Protein AF-A0A0D0B8Q3-F1 (afdb_monomer_lite)

Secondary structure (DSSP, 8-state):
--------------------------TTHHHHHHHHHHHHHHHHHHHHHHHHHHHHHHHHHHHHHSSSPPP-SHHHHHHHHHHHHHHHHHHHHHHHHHHHHHHHHHHHHS--S-------------

Organism: NCBI:txid930992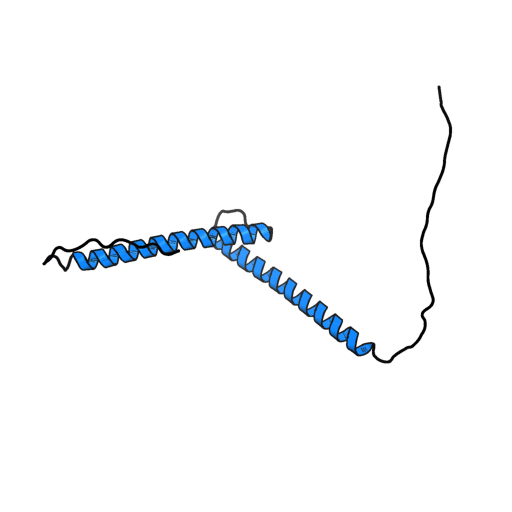

pLDDT: mean 73.0, std 22.03, range [39.12, 97.69]

InterPro domains:
  IPR011598 Myc-type, basic helix-loop-helix (bHLH) domain [PF00010] (36-89)
  IPR011598 Myc-type, basic helix-loop-helix (bHLH) domain [PS50888] (34-88)
  IPR036638 Helix-loop-helix DNA-binding domain superfamily [G3DSA:4.10.280.10] (24-90)
  IPR036638 Helix-loop-helix DNA-binding domain superfamily [SSF47459] (27-103)

Sequence (126 aa):
MYSSVEQAYSESSFSPNSEAFDMLHDDTTERSSSYKQNKSTQQKQYRDREVHSFAELREAICEMTDDQEPPRTKYEILSKAAQHIRQLRQMNLKLQQQLHILKSSRMNDEGCMMTQSTCHALALEW

Foldseek 3Di:
DDDDDDDDDDDDDDDDDDPDDPDDDDVPPPVVVVVVVVVVVVVVVVVVVVVVVLVVLQVVLCVVPVPDDGDDDPVSSVVSSVVVVVVVVVVVVVVVVVVVVVVVVVVVVVDPDDDDDDDDDDDDDD

Structure (mmCIF, N/CA/C/O backbone):
data_AF-A0A0D0B8Q3-F1
#
_entry.id   AF-A0A0D0B8Q3-F1
#
loop_
_atom_site.group_PDB
_atom_site.id
_atom_site.type_symbol
_atom_site.label_atom_id
_atom_site.label_alt_id
_atom_site.label_comp_id
_atom_site.label_asym_id
_atom_site.label_entity_id
_atom_site.label_seq_id
_atom_site.pdbx_PDB_ins_code
_atom_site.Cartn_x
_atom_site.Cartn_y
_atom_site.Cartn_z
_atom_site.occupancy
_atom_site.B_iso_or_equiv
_atom_site.auth_seq_id
_atom_site.auth_comp_id
_atom_site.auth_asym_id
_atom_site.auth_atom_id
_atom_site.pdbx_PDB_model_num
ATOM 1 N N . MET A 1 1 ? -69.494 10.084 7.493 1.00 43.81 1 MET A N 1
ATOM 2 C CA . MET A 1 1 ? -70.080 9.058 8.375 1.00 43.81 1 MET A CA 1
ATOM 3 C C . MET A 1 1 ? -68.938 8.429 9.146 1.00 43.81 1 MET A C 1
ATOM 5 O O . MET A 1 1 ? -68.028 7.906 8.520 1.00 43.81 1 MET A O 1
ATOM 9 N N . TYR A 1 2 ? -68.931 8.605 10.463 1.00 39.97 2 TYR A N 1
ATOM 10 C CA . TYR A 1 2 ? -67.938 8.024 11.363 1.00 39.97 2 TYR A CA 1
ATOM 11 C C . TYR A 1 2 ? -68.259 6.541 11.570 1.00 39.97 2 TYR A C 1
ATOM 13 O O . TYR A 1 2 ? -69.416 6.210 11.820 1.00 39.97 2 TYR A O 1
ATOM 21 N N . SER A 1 3 ? -67.250 5.675 11.474 1.00 53.50 3 SER A N 1
ATOM 22 C CA . SER A 1 3 ? -67.318 4.296 11.963 1.00 53.50 3 SER A CA 1
ATOM 23 C C . SER A 1 3 ? -66.341 4.164 13.123 1.00 53.50 3 SER A C 1
ATOM 25 O O . SER A 1 3 ? -65.147 4.414 12.963 1.00 53.50 3 SER A O 1
ATOM 27 N N . SER A 1 4 ? -66.888 3.829 14.285 1.00 59.16 4 SER A N 1
ATOM 28 C CA . SER A 1 4 ? -66.186 3.539 15.534 1.00 59.16 4 SER A CA 1
ATOM 29 C C . SER A 1 4 ? -65.849 2.046 15.653 1.00 59.16 4 SER A C 1
ATOM 31 O O . SER A 1 4 ? -66.429 1.231 14.936 1.00 59.16 4 SER A O 1
ATOM 33 N N . VAL A 1 5 ? -65.061 1.747 16.700 1.00 50.00 5 VAL A N 1
ATOM 34 C CA . VAL A 1 5 ? -64.909 0.457 17.417 1.00 50.00 5 VAL A CA 1
ATOM 35 C C . VAL A 1 5 ? -63.822 -0.454 16.792 1.00 50.00 5 VAL A C 1
ATOM 37 O O . VAL A 1 5 ? -63.860 -0.704 15.599 1.00 50.00 5 VAL A O 1
ATOM 40 N N . GLU A 1 6 ? -62.767 -0.934 17.467 1.00 51.94 6 GLU A N 1
ATOM 41 C CA . GLU A 1 6 ? -62.543 -1.219 18.892 1.00 51.94 6 GLU A CA 1
ATOM 42 C C . GLU A 1 6 ? -61.039 -1.221 19.250 1.00 51.94 6 GLU A C 1
ATOM 44 O O . GLU A 1 6 ? -60.184 -1.544 18.425 1.00 51.94 6 GLU A O 1
ATOM 49 N N . GLN A 1 7 ? -60.727 -0.877 20.501 1.00 49.69 7 GLN A N 1
ATOM 50 C CA . GLN A 1 7 ? -59.419 -1.059 21.133 1.00 49.69 7 GLN A CA 1
ATOM 51 C C . GLN A 1 7 ? -59.228 -2.522 21.555 1.00 49.69 7 GLN A C 1
ATOM 53 O O . GLN A 1 7 ? -60.121 -3.099 22.166 1.00 49.69 7 GLN A O 1
ATOM 58 N N . ALA A 1 8 ? -58.022 -3.062 21.380 1.00 42.78 8 ALA A N 1
ATOM 59 C CA . ALA A 1 8 ? -57.507 -4.108 22.258 1.00 42.78 8 ALA A CA 1
ATOM 60 C C . ALA A 1 8 ? -55.993 -3.933 22.418 1.00 42.78 8 ALA A C 1
ATOM 62 O O . ALA A 1 8 ? -55.209 -4.144 21.495 1.00 42.78 8 ALA A O 1
ATOM 63 N N . TYR A 1 9 ? -55.608 -3.502 23.616 1.00 41.84 9 TYR A N 1
ATOM 64 C CA . TYR A 1 9 ? -54.255 -3.605 24.134 1.00 41.84 9 TYR A CA 1
ATOM 65 C C . TYR A 1 9 ? -53.917 -5.088 24.307 1.00 41.84 9 TYR A C 1
ATOM 67 O O . TYR A 1 9 ? -54.736 -5.877 24.776 1.00 41.84 9 TYR A O 1
ATOM 75 N N . SER A 1 10 ? -52.700 -5.479 23.959 1.00 46.12 10 SER A N 1
ATOM 76 C CA . SER A 1 10 ? -52.101 -6.715 24.456 1.00 46.12 10 SER A CA 1
ATOM 77 C C . SER A 1 10 ? -50.651 -6.414 24.780 1.00 46.12 10 SER A C 1
ATOM 79 O O . SER A 1 10 ? -49.745 -6.577 23.967 1.00 46.12 10 SER A O 1
ATOM 81 N N . GLU A 1 11 ? -50.470 -5.896 25.992 1.00 43.03 11 GLU A N 1
ATOM 82 C CA . GLU A 1 11 ? -49.233 -6.044 26.738 1.00 43.03 11 GLU A CA 1
ATOM 83 C C . GLU A 1 11 ? -48.956 -7.545 26.888 1.00 43.03 11 GLU A C 1
ATOM 85 O O . GLU A 1 11 ? -49.790 -8.300 27.384 1.00 43.03 11 GLU A O 1
ATOM 90 N N . SER A 1 12 ? -47.778 -7.989 26.464 1.00 47.72 12 SER A N 1
ATO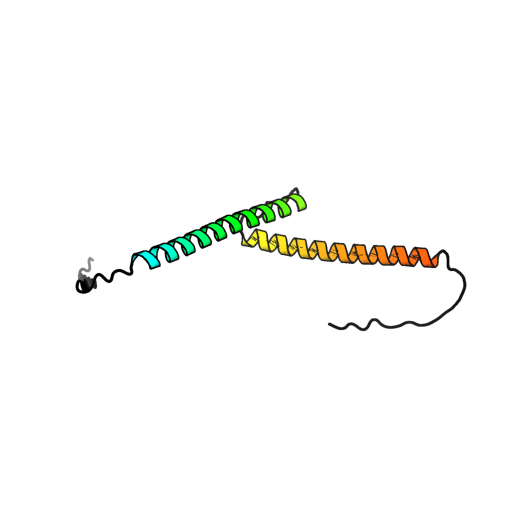M 91 C CA . SER A 1 12 ? -47.189 -9.214 26.993 1.00 47.72 12 SER A CA 1
ATOM 92 C C . SER A 1 12 ? -45.752 -8.904 27.371 1.00 47.72 12 SER A C 1
ATOM 94 O O . SER A 1 12 ? -44.799 -9.053 26.610 1.00 47.72 12 SER A O 1
ATOM 96 N N . SER A 1 13 ? -45.654 -8.361 28.575 1.00 48.59 13 SER A N 1
ATOM 97 C CA . SER A 1 13 ? -44.483 -8.354 29.426 1.00 48.59 13 SER A CA 1
ATOM 98 C C . SER A 1 13 ? -44.110 -9.795 29.776 1.00 48.59 13 SER A C 1
ATOM 100 O O . SER A 1 13 ? -44.884 -10.523 30.390 1.00 48.59 13 SER A O 1
ATOM 102 N N . PHE A 1 14 ? -42.890 -10.197 29.428 1.00 39.12 14 PHE A N 1
ATOM 103 C CA . PHE A 1 14 ? -42.237 -11.352 30.037 1.00 39.12 14 PHE A CA 1
ATOM 104 C C . PHE A 1 14 ? -40.834 -10.943 30.486 1.00 39.12 14 PHE A C 1
ATOM 106 O O . PHE A 1 14 ? -39.838 -11.160 29.803 1.00 39.12 14 PHE A O 1
ATOM 113 N N . SER A 1 15 ? -40.786 -10.322 31.665 1.00 43.00 15 SER A N 1
ATOM 114 C CA . SER A 1 15 ? -39.641 -10.444 32.566 1.00 43.00 15 SER A CA 1
ATOM 115 C C . SER A 1 15 ? -39.862 -11.672 33.440 1.00 43.00 15 SER A C 1
ATOM 117 O O . SER A 1 15 ? -40.871 -11.720 34.145 1.00 43.00 15 SER A O 1
ATOM 119 N N . PRO A 1 16 ? -38.911 -12.609 33.504 1.00 52.16 16 PRO A N 1
ATOM 120 C CA . PRO A 1 16 ? -38.731 -13.443 34.673 1.00 52.16 16 PRO A CA 1
ATOM 121 C C . PRO A 1 16 ? -37.552 -12.893 35.484 1.00 52.16 16 PRO A C 1
ATOM 123 O O . PRO A 1 16 ? -36.389 -13.106 35.144 1.00 52.16 16 PRO A O 1
ATOM 126 N N . ASN A 1 17 ? -37.863 -12.199 36.582 1.00 40.62 17 ASN A N 1
ATOM 127 C CA . ASN A 1 17 ? -36.968 -12.182 37.736 1.00 40.62 17 ASN A CA 1
ATOM 128 C C . ASN A 1 17 ? -36.883 -13.6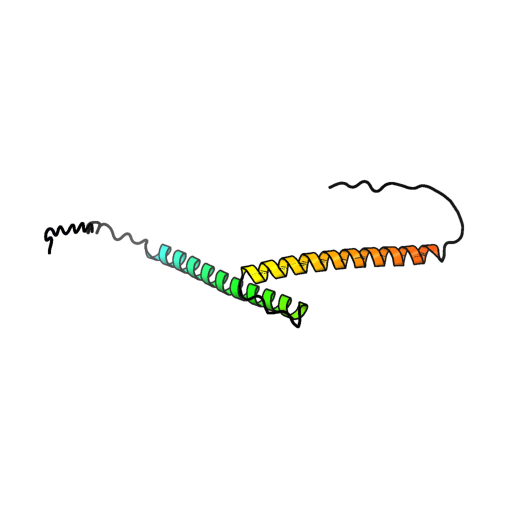20 38.259 1.00 40.62 17 ASN A C 1
ATOM 130 O O . ASN A 1 17 ? -37.904 -14.207 38.609 1.00 40.62 17 ASN A O 1
ATOM 134 N N . SER A 1 18 ? -35.674 -14.164 38.338 1.00 45.06 18 SER A N 1
ATOM 135 C CA . SER A 1 18 ? -35.378 -15.329 39.168 1.00 45.06 18 SER A CA 1
ATOM 136 C C . SER A 1 18 ? -34.166 -14.995 40.027 1.00 45.06 18 SER A C 1
ATOM 138 O O . SER A 1 18 ? -33.046 -15.424 39.758 1.00 45.06 18 SER A O 1
ATOM 140 N N . GLU A 1 19 ? -34.404 -14.191 41.062 1.00 48.06 19 GLU A N 1
ATOM 141 C CA . GLU A 1 19 ? -33.607 -14.244 42.284 1.00 48.06 19 GLU A CA 1
ATOM 142 C C . GLU A 1 19 ? -33.767 -15.644 42.885 1.00 48.06 19 GLU A C 1
ATOM 144 O O . GLU A 1 19 ? -34.859 -15.996 43.319 1.00 48.06 19 GLU A O 1
ATOM 149 N N . ALA A 1 20 ? -32.703 -16.447 42.846 1.00 52.59 20 ALA A N 1
ATOM 150 C CA . ALA A 1 20 ? -32.388 -17.501 43.816 1.00 52.59 20 ALA A CA 1
ATOM 151 C C . ALA A 1 20 ? -31.207 -18.331 43.296 1.00 52.59 20 ALA A C 1
ATOM 153 O O . ALA A 1 20 ? -31.405 -19.419 42.777 1.00 52.59 20 ALA A O 1
ATOM 154 N N . PHE A 1 21 ? -29.985 -17.819 43.437 1.00 45.69 21 PHE A N 1
ATOM 155 C CA . PHE A 1 21 ? -28.801 -18.645 43.704 1.00 45.69 21 PHE A CA 1
ATOM 156 C C . PHE A 1 21 ? -27.796 -17.782 44.464 1.00 45.69 21 PHE A C 1
ATOM 158 O O . PHE A 1 21 ? -26.748 -17.392 43.961 1.00 45.69 21 PHE A O 1
ATOM 165 N N . ASP A 1 22 ? -28.174 -17.464 45.698 1.00 54.47 22 ASP A N 1
ATOM 166 C CA . ASP A 1 22 ? -27.224 -17.130 46.747 1.00 54.47 22 ASP A CA 1
ATOM 167 C C . ASP A 1 22 ? -26.782 -18.472 47.345 1.00 54.47 22 ASP A C 1
ATOM 169 O O . ASP A 1 22 ? -27.422 -19.032 48.234 1.00 54.47 22 ASP A O 1
ATOM 173 N N . MET A 1 23 ? -25.775 -19.097 46.733 1.00 47.75 23 MET A N 1
ATOM 174 C CA . MET A 1 23 ? -25.201 -20.329 47.265 1.00 47.75 23 MET A CA 1
ATOM 175 C C . MET A 1 23 ? -23.722 -20.420 46.896 1.00 47.75 23 MET A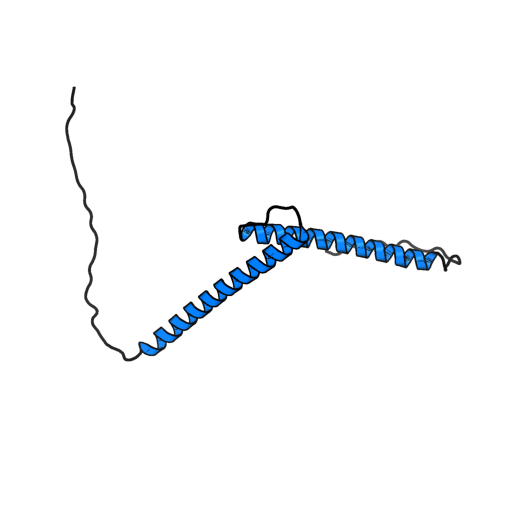 C 1
ATOM 177 O O . MET A 1 23 ? -23.365 -20.767 45.774 1.00 47.75 23 MET A O 1
ATOM 181 N N . LEU A 1 24 ? -22.908 -20.156 47.923 1.00 53.16 24 LEU A N 1
ATOM 182 C CA . LEU A 1 24 ? -21.475 -20.423 48.058 1.00 53.16 24 LEU A CA 1
ATOM 183 C C . LEU A 1 24 ? -20.543 -19.359 47.457 1.00 53.16 24 LEU A C 1
ATOM 185 O O . LEU A 1 24 ? -20.117 -19.421 46.308 1.00 53.16 24 LEU A O 1
ATOM 189 N N . HIS A 1 25 ? -20.140 -18.429 48.329 1.00 59.56 25 HIS A N 1
ATOM 190 C CA . HIS A 1 25 ? -18.801 -17.850 48.300 1.00 59.56 25 HIS A CA 1
ATOM 191 C C . HIS A 1 25 ? -17.773 -18.991 48.308 1.00 59.56 25 HIS A C 1
ATOM 193 O O . HIS A 1 25 ? -17.486 -19.562 49.359 1.00 59.56 25 HIS A O 1
ATOM 199 N N . ASP A 1 26 ? -17.248 -19.326 47.133 1.00 45.72 26 ASP A N 1
ATOM 200 C CA . ASP A 1 26 ? -16.013 -20.086 46.991 1.00 45.72 26 ASP A CA 1
ATOM 201 C C . ASP A 1 26 ? -14.884 -19.106 46.657 1.00 45.72 26 ASP A C 1
ATOM 203 O O . ASP A 1 26 ? -14.999 -18.248 45.776 1.00 45.72 26 ASP A O 1
ATOM 207 N N . ASP A 1 27 ? -13.811 -19.203 47.428 1.00 51.09 27 ASP A N 1
ATOM 208 C CA . ASP A 1 27 ? -12.663 -18.300 47.502 1.00 51.09 27 ASP A CA 1
ATOM 209 C C . ASP A 1 27 ? -11.730 -18.465 46.282 1.00 51.09 27 ASP A C 1
ATOM 211 O O . ASP A 1 27 ? -10.537 -18.747 46.387 1.00 51.09 27 ASP A O 1
ATOM 215 N N . THR A 1 28 ? -12.293 -18.361 45.073 1.00 52.19 28 THR A N 1
ATOM 216 C CA . THR A 1 28 ? -11.584 -18.538 43.792 1.00 52.19 28 THR A CA 1
ATOM 217 C C . THR A 1 28 ? -11.762 -17.363 42.815 1.00 52.19 28 THR A C 1
ATOM 219 O O . THR A 1 28 ? -11.183 -17.349 41.720 1.00 52.19 28 THR A O 1
ATOM 222 N N . THR A 1 29 ? -12.486 -16.310 43.208 1.00 50.31 29 THR A N 1
ATOM 223 C CA . THR A 1 29 ? -12.869 -15.190 42.323 1.00 50.31 29 THR A CA 1
ATOM 224 C C . THR A 1 29 ? -11.719 -14.232 41.967 1.00 50.31 29 THR A C 1
ATOM 226 O O . THR A 1 29 ? -11.772 -13.582 40.920 1.00 50.31 29 THR A O 1
ATOM 229 N N . GLU A 1 30 ? -10.629 -14.174 42.738 1.00 50.91 30 GLU A N 1
ATOM 230 C CA . GLU A 1 30 ? -9.525 -13.237 42.456 1.00 50.91 30 GLU A CA 1
ATOM 231 C C . GLU A 1 30 ? -8.640 -13.649 41.270 1.00 50.91 30 GLU A C 1
ATOM 233 O O . GLU A 1 30 ? -8.065 -12.806 40.575 1.00 50.91 30 GLU A O 1
ATOM 238 N N . ARG A 1 31 ? -8.553 -14.947 40.958 1.00 49.47 31 ARG A N 1
ATOM 239 C CA . ARG A 1 31 ? -7.649 -15.402 39.893 1.00 49.47 31 ARG A CA 1
ATOM 240 C C . ARG A 1 31 ? -8.232 -15.182 38.498 1.00 49.47 31 ARG A C 1
ATOM 242 O O . ARG A 1 31 ? -7.489 -14.924 37.559 1.00 49.47 31 ARG A O 1
ATOM 249 N N . SER A 1 32 ? -9.555 -15.233 38.341 1.00 52.78 32 SER A N 1
ATOM 250 C CA . SER A 1 32 ? -10.210 -15.108 37.029 1.00 52.78 32 SER A CA 1
ATOM 251 C C . SER A 1 32 ? -10.391 -13.657 36.552 1.00 52.78 32 SER A C 1
ATOM 253 O O . SER A 1 32 ? -10.436 -13.413 35.341 1.00 52.78 32 SER A O 1
ATOM 255 N N . SER A 1 33 ? -10.446 -12.686 37.470 1.00 54.59 33 SER A N 1
ATOM 256 C CA . SER A 1 33 ? -10.550 -11.257 37.141 1.00 54.59 33 SER A CA 1
ATOM 257 C C . SER A 1 33 ? -9.263 -10.735 36.488 1.00 54.59 33 SER A C 1
ATOM 259 O O . SER A 1 33 ? -9.328 -10.080 35.444 1.00 54.59 33 SER A O 1
ATOM 261 N N . SER A 1 34 ? -8.094 -11.132 37.005 1.00 57.28 34 SER A N 1
ATOM 262 C CA . SER A 1 34 ? -6.784 -10.757 36.452 1.00 57.28 34 SER A CA 1
ATOM 263 C C . SER A 1 34 ? -6.548 -11.321 35.041 1.00 57.28 34 SER A C 1
ATOM 265 O O . SER A 1 34 ? -6.073 -10.610 34.152 1.00 57.28 34 SER A O 1
ATOM 267 N N . TYR A 1 35 ? -6.959 -12.567 34.762 1.00 59.12 35 TYR A N 1
ATOM 268 C CA . TYR A 1 35 ? -6.874 -13.148 33.412 1.00 59.12 35 TYR A CA 1
ATOM 269 C C . TYR A 1 35 ? -7.788 -12.444 32.397 1.00 59.12 35 TYR A C 1
ATOM 271 O O . TYR A 1 35 ? -7.401 -12.269 31.238 1.00 59.12 35 TYR A O 1
ATOM 279 N N . LYS A 1 36 ? -8.991 -12.018 32.806 1.00 62.31 36 LYS A N 1
ATOM 280 C CA . LYS A 1 36 ? -9.907 -11.252 31.940 1.00 62.31 36 LYS A CA 1
ATOM 281 C C . LYS A 1 36 ? -9.376 -9.842 31.661 1.00 62.31 36 LYS A C 1
ATOM 283 O O . LYS A 1 36 ? -9.410 -9.402 30.510 1.00 62.31 36 LYS A O 1
ATOM 288 N N . GLN A 1 37 ? -8.822 -9.168 32.670 1.00 65.88 37 GLN A N 1
ATOM 289 C CA . GLN A 1 37 ? -8.178 -7.858 32.510 1.00 65.88 37 GLN A CA 1
ATOM 290 C C . GLN A 1 37 ? -6.967 -7.921 31.565 1.00 65.88 37 GLN A C 1
ATOM 292 O O . GLN A 1 37 ? -6.807 -7.047 30.709 1.00 65.88 37 GLN A O 1
ATOM 297 N N . ASN A 1 38 ? -6.176 -8.996 31.630 1.00 80.75 38 ASN A N 1
ATOM 298 C CA . ASN A 1 38 ? -5.045 -9.216 30.726 1.00 80.75 38 ASN A CA 1
ATOM 299 C C . ASN A 1 38 ? -5.473 -9.390 29.260 1.00 80.75 38 ASN A C 1
ATOM 301 O O . ASN A 1 38 ? -4.875 -8.780 28.374 1.00 80.75 38 ASN A O 1
ATOM 305 N N . LYS A 1 39 ? -6.541 -10.153 28.985 1.00 87.94 39 LYS A N 1
ATOM 306 C CA . LYS A 1 39 ? -7.068 -10.320 27.615 1.00 87.94 39 LYS A CA 1
ATOM 307 C C . LYS A 1 39 ? -7.608 -9.012 27.034 1.00 87.94 39 LYS A C 1
ATOM 309 O O . LYS A 1 39 ? -7.317 -8.690 25.885 1.00 87.94 39 LYS A O 1
ATOM 314 N N . SER A 1 40 ? -8.354 -8.244 27.831 1.00 90.19 40 SER A N 1
ATOM 315 C CA . SER A 1 40 ? -8.868 -6.930 27.417 1.00 90.19 40 SER A CA 1
ATOM 316 C C . SER A 1 40 ? -7.726 -5.962 27.083 1.00 90.19 40 SER A C 1
ATOM 318 O O . SER A 1 40 ? -7.720 -5.326 26.029 1.00 90.19 40 SER A O 1
ATOM 320 N N . THR A 1 41 ? -6.694 -5.932 27.931 1.00 92.00 41 THR A N 1
ATOM 321 C CA . THR A 1 41 ? -5.502 -5.098 27.726 1.00 92.00 41 THR A CA 1
ATOM 322 C C . THR A 1 41 ? -4.749 -5.490 26.456 1.00 92.00 41 THR A C 1
ATOM 324 O O . THR A 1 41 ? -4.398 -4.620 25.662 1.00 92.00 41 THR A O 1
ATOM 327 N N . GLN A 1 42 ? -4.556 -6.788 26.207 1.00 92.88 42 GLN A N 1
ATOM 328 C CA . GLN A 1 42 ? -3.934 -7.277 24.972 1.00 92.88 42 GLN A CA 1
ATOM 329 C C . GLN A 1 42 ? -4.748 -6.914 23.727 1.00 92.88 42 GLN A C 1
ATOM 331 O O . GLN A 1 42 ? -4.179 -6.494 22.723 1.00 92.88 42 GLN A O 1
ATOM 336 N N . GLN A 1 43 ? -6.077 -7.028 23.783 1.00 95.12 43 GLN A N 1
ATOM 337 C CA . GLN A 1 43 ? -6.930 -6.678 22.650 1.00 95.12 43 GLN A CA 1
ATOM 338 C C . GLN A 1 43 ? -6.912 -5.173 22.368 1.00 95.12 43 GLN A C 1
ATOM 340 O O . GLN A 1 43 ? -6.883 -4.771 21.204 1.00 95.12 43 GLN A O 1
ATOM 345 N N . LYS A 1 44 ? -6.868 -4.342 23.415 1.00 95.62 44 LYS A N 1
ATOM 346 C CA . LYS A 1 44 ? -6.659 -2.899 23.276 1.00 95.62 44 LYS A CA 1
ATOM 347 C C . LYS A 1 44 ? -5.314 -2.605 22.613 1.00 95.62 44 LYS A C 1
ATOM 349 O O . LYS A 1 44 ? -5.288 -1.920 21.601 1.00 95.62 44 LYS A O 1
ATOM 354 N N . GLN A 1 45 ? -4.222 -3.184 23.116 1.00 95.38 45 GLN A N 1
ATOM 355 C CA . GLN A 1 45 ? -2.891 -3.019 22.520 1.00 95.38 45 GLN A CA 1
ATOM 356 C C . GLN A 1 45 ? -2.850 -3.463 21.054 1.00 95.38 45 GLN A C 1
ATOM 358 O O . GLN A 1 45 ? -2.223 -2.802 20.234 1.00 95.38 45 GLN A O 1
ATOM 363 N N . TYR A 1 46 ? -3.522 -4.564 20.713 1.00 96.38 46 TYR A N 1
ATOM 364 C CA . TYR A 1 46 ? -3.632 -5.020 19.331 1.00 96.38 46 TYR A CA 1
ATOM 365 C C . TYR A 1 46 ? -4.346 -3.988 18.452 1.00 96.38 46 TYR A C 1
ATOM 367 O O . TYR A 1 46 ? -3.825 -3.637 17.399 1.00 96.38 46 TYR A O 1
ATOM 375 N N . ARG A 1 47 ? -5.498 -3.463 18.892 1.00 96.25 47 ARG A N 1
ATOM 376 C CA . ARG A 1 47 ? -6.233 -2.425 18.149 1.00 96.25 47 ARG A CA 1
ATOM 377 C C . ARG A 1 47 ? -5.422 -1.139 18.009 1.00 96.25 47 ARG A C 1
ATOM 379 O O . ARG A 1 47 ? -5.407 -0.563 16.928 1.00 96.25 47 ARG A O 1
ATOM 386 N N . ASP A 1 48 ? -4.721 -0.729 19.063 1.00 96.75 48 ASP A N 1
ATOM 387 C CA . ASP A 1 48 ? -3.870 0.465 19.049 1.00 96.75 48 ASP A CA 1
ATOM 388 C C . ASP A 1 48 ? -2.728 0.304 18.021 1.00 96.75 48 ASP A C 1
ATOM 390 O O . ASP A 1 48 ? -2.488 1.200 17.211 1.00 96.75 48 ASP A O 1
ATOM 394 N N . ARG A 1 49 ? -2.078 -0.872 17.976 1.00 96.50 49 ARG A N 1
ATOM 395 C CA . ARG A 1 49 ? -1.064 -1.196 16.953 1.00 96.50 49 ARG A CA 1
ATOM 396 C C . ARG A 1 49 ? -1.650 -1.235 15.548 1.00 96.50 49 ARG A C 1
ATOM 398 O O . ARG A 1 49 ? -1.054 -0.691 14.631 1.00 96.50 49 ARG A O 1
ATOM 405 N N . GLU A 1 50 ? -2.811 -1.863 15.382 1.00 96.25 50 GLU A N 1
ATOM 406 C CA . GLU A 1 50 ? -3.481 -1.966 14.086 1.00 96.25 50 GLU A CA 1
ATOM 407 C C . GLU A 1 50 ? -3.769 -0.572 13.508 1.00 96.25 50 GLU A C 1
ATOM 409 O O . GLU A 1 50 ? -3.483 -0.316 12.340 1.00 96.25 50 GLU A O 1
ATOM 414 N N . VAL A 1 51 ? -4.273 0.355 14.331 1.00 96.06 51 VAL A N 1
ATOM 415 C CA . VAL A 1 51 ? -4.503 1.753 13.932 1.00 96.06 51 VAL A CA 1
ATOM 416 C C . VAL A 1 51 ? -3.208 2.413 13.459 1.00 96.06 51 VAL A C 1
ATOM 418 O O . VAL A 1 51 ? -3.218 3.079 12.425 1.00 96.06 51 VAL A O 1
ATOM 421 N N . HIS A 1 52 ? -2.102 2.202 14.176 1.00 96.50 52 HIS A N 1
ATOM 422 C CA . HIS A 1 52 ? -0.805 2.751 13.791 1.00 96.50 52 HIS A CA 1
ATOM 423 C C . HIS A 1 52 ? -0.315 2.189 12.449 1.00 96.50 52 HIS A C 1
ATOM 425 O O . HIS A 1 52 ? 0.008 2.963 11.554 1.00 96.50 52 HIS A O 1
ATOM 431 N N . SER A 1 53 ? -0.379 0.871 12.248 1.00 97.31 53 SER A N 1
ATOM 432 C CA . SER A 1 53 ? 0.037 0.240 10.987 1.00 97.31 53 SER A CA 1
ATOM 433 C C . SER A 1 53 ? -0.802 0.688 9.785 1.00 97.31 53 SER A C 1
ATOM 435 O O . SER A 1 53 ? -0.283 0.839 8.682 1.00 97.31 53 SER A O 1
ATOM 437 N N . PHE A 1 54 ? -2.102 0.936 9.973 1.00 97.25 54 PHE A N 1
ATOM 438 C CA . PHE A 1 54 ? -2.931 1.524 8.916 1.00 97.25 54 PHE A CA 1
ATOM 439 C C . PHE A 1 54 ? -2.546 2.974 8.603 1.00 97.25 54 PHE A C 1
ATOM 441 O O . PHE A 1 54 ? -2.656 3.385 7.447 1.00 97.25 54 PHE A O 1
ATOM 448 N N . ALA A 1 55 ? -2.111 3.745 9.603 1.00 96.06 55 ALA A N 1
ATOM 449 C CA . ALA A 1 55 ? -1.632 5.107 9.395 1.00 96.06 55 ALA A CA 1
ATOM 450 C C . ALA A 1 55 ? -0.321 5.120 8.595 1.00 96.06 55 ALA A C 1
ATOM 452 O O . ALA A 1 55 ? -0.256 5.833 7.597 1.00 96.06 55 ALA A O 1
ATOM 453 N N . GLU A 1 56 ? 0.647 4.275 8.963 1.00 96.75 56 GLU A N 1
ATOM 454 C CA . GLU A 1 56 ? 1.912 4.099 8.230 1.00 96.75 56 GLU A CA 1
ATOM 455 C C . GLU A 1 56 ? 1.664 3.672 6.777 1.00 96.75 56 GLU A C 1
ATOM 457 O O . GLU A 1 56 ? 2.209 4.250 5.840 1.00 96.75 56 GLU A O 1
ATOM 462 N N . LEU A 1 57 ? 0.782 2.689 6.561 1.00 96.38 57 LEU A N 1
ATOM 463 C CA . LEU A 1 57 ? 0.458 2.231 5.211 1.00 96.38 57 LEU A CA 1
ATOM 464 C C . LEU A 1 57 ? -0.210 3.333 4.379 1.00 96.38 57 LEU A C 1
ATOM 466 O O . LEU A 1 57 ? 0.045 3.443 3.182 1.00 96.38 57 LEU A O 1
ATOM 470 N N . ARG A 1 58 ? -1.069 4.151 4.995 1.00 95.31 58 ARG A N 1
ATOM 471 C CA . ARG A 1 58 ? -1.691 5.289 4.313 1.00 95.31 58 ARG A CA 1
ATOM 472 C C . ARG A 1 58 ? -0.655 6.342 3.934 1.00 95.31 58 ARG A C 1
ATOM 474 O O . ARG A 1 58 ? -0.714 6.831 2.813 1.00 95.31 58 ARG A O 1
ATOM 481 N N . GLU A 1 59 ? 0.258 6.678 4.838 1.00 94.69 59 GLU A N 1
ATOM 482 C CA . GLU A 1 59 ? 1.347 7.628 4.584 1.00 94.69 59 GLU A CA 1
ATOM 483 C C . GLU A 1 59 ? 2.216 7.166 3.412 1.00 94.69 59 GLU A C 1
ATOM 485 O O . GLU A 1 59 ? 2.348 7.902 2.438 1.00 94.69 59 GLU A O 1
ATOM 490 N N . ALA A 1 60 ? 2.650 5.903 3.418 1.00 94.25 60 ALA A N 1
ATOM 491 C CA . ALA A 1 60 ? 3.413 5.323 2.315 1.00 94.25 60 ALA A CA 1
ATOM 492 C C . ALA A 1 60 ? 2.661 5.375 0.970 1.00 94.25 60 ALA A C 1
ATOM 494 O O . ALA A 1 60 ? 3.264 5.604 -0.074 1.00 94.25 60 ALA A O 1
ATOM 495 N N . ILE A 1 61 ? 1.335 5.175 0.965 1.00 94.44 61 ILE A N 1
ATOM 496 C CA . ILE A 1 61 ? 0.526 5.331 -0.257 1.00 94.44 61 ILE A CA 1
ATOM 497 C C . ILE A 1 61 ? 0.517 6.792 -0.720 1.00 94.44 61 ILE A C 1
ATOM 499 O O . ILE A 1 61 ? 0.650 7.042 -1.919 1.00 94.44 61 ILE A O 1
ATOM 503 N N . CYS A 1 62 ? 0.351 7.747 0.198 1.00 92.81 62 CYS A N 1
ATOM 504 C CA . CYS A 1 62 ? 0.337 9.174 -0.127 1.00 92.81 62 CYS A CA 1
ATOM 505 C C . CYS A 1 62 ? 1.673 9.630 -0.724 1.00 92.81 62 CYS A C 1
ATOM 507 O O . CYS A 1 62 ? 1.664 10.247 -1.784 1.00 92.81 62 CYS A O 1
ATOM 509 N N . GLU A 1 63 ? 2.797 9.251 -0.110 1.00 91.81 63 GLU A N 1
ATOM 510 C CA . GLU A 1 63 ? 4.150 9.549 -0.609 1.00 91.81 63 GLU A CA 1
ATOM 511 C C . GLU A 1 63 ? 4.396 9.008 -2.026 1.00 91.81 63 GLU A C 1
ATOM 513 O O . GLU A 1 63 ? 5.147 9.585 -2.802 1.00 91.81 63 GLU A O 1
ATOM 518 N N . MET A 1 64 ? 3.770 7.884 -2.389 1.00 88.31 64 MET A N 1
ATOM 519 C CA . MET A 1 64 ? 3.905 7.306 -3.729 1.00 88.31 64 MET A CA 1
ATOM 520 C C . MET A 1 64 ? 3.011 7.970 -4.779 1.00 88.31 64 MET A C 1
ATOM 522 O O . MET A 1 64 ? 3.202 7.714 -5.971 1.00 88.31 64 MET A O 1
ATOM 526 N N . THR A 1 65 ? 1.984 8.719 -4.368 1.00 85.00 65 THR A N 1
ATOM 527 C CA . THR A 1 65 ? 0.936 9.183 -5.287 1.00 85.00 65 THR A CA 1
ATOM 528 C C . THR A 1 65 ? 0.774 10.690 -5.403 1.00 85.00 65 THR A C 1
ATOM 530 O O . THR A 1 65 ? 0.011 11.050 -6.294 1.00 85.00 65 THR A O 1
ATOM 533 N N . ASP A 1 66 ? 1.488 11.496 -4.598 1.00 71.75 66 ASP A N 1
ATOM 534 C CA . ASP A 1 66 ? 1.684 12.971 -4.554 1.00 71.75 66 ASP A CA 1
ATOM 535 C C . ASP A 1 66 ? 0.480 13.918 -4.829 1.00 71.75 66 ASP A C 1
ATOM 537 O O . ASP A 1 66 ? 0.416 14.989 -4.239 1.00 71.75 66 ASP A O 1
ATOM 541 N N . ASP A 1 67 ? -0.528 13.527 -5.612 1.00 59.75 67 ASP A N 1
ATOM 542 C CA . ASP A 1 67 ? -1.684 14.317 -6.061 1.00 59.75 67 ASP A CA 1
ATOM 543 C C . ASP A 1 67 ? -3.020 13.531 -6.039 1.00 59.75 67 ASP A C 1
ATOM 545 O O . ASP A 1 67 ? -4.046 13.986 -6.555 1.00 59.75 67 ASP A O 1
ATOM 549 N N . GLN A 1 68 ? -3.047 12.319 -5.474 1.00 77.62 68 GLN A N 1
ATOM 550 C CA . GLN A 1 68 ? -4.277 11.528 -5.325 1.00 77.62 68 GLN A CA 1
ATOM 551 C C . GLN A 1 68 ? -4.923 11.742 -3.956 1.00 77.62 68 GLN A C 1
ATOM 553 O O . GLN A 1 68 ? -4.242 11.861 -2.940 1.00 77.62 68 GLN A O 1
ATOM 558 N N . GLU A 1 69 ? -6.259 11.700 -3.908 1.00 86.31 69 GLU A N 1
ATOM 559 C CA . GLU A 1 69 ? -6.969 11.771 -2.632 1.00 86.31 69 GLU A CA 1
ATOM 560 C C . GLU A 1 69 ? -6.515 10.622 -1.702 1.00 86.31 69 GLU A C 1
ATOM 562 O O . GLU A 1 69 ? -6.557 9.443 -2.105 1.00 86.31 69 GLU A O 1
ATOM 567 N N . PRO A 1 70 ? -6.088 10.931 -0.462 1.00 88.00 70 PRO A N 1
ATOM 568 C CA . PRO A 1 70 ? -5.608 9.926 0.473 1.00 88.00 70 PRO A CA 1
ATOM 569 C C . PRO A 1 70 ? -6.731 8.936 0.819 1.00 88.00 70 PRO A C 1
ATOM 571 O O . PRO A 1 70 ? -7.849 9.363 1.124 1.00 88.00 70 PRO A O 1
ATOM 574 N N . PRO A 1 71 ? -6.473 7.612 0.801 1.00 92.62 71 PRO A N 1
ATOM 575 C CA . PRO A 1 71 ? -7.485 6.629 1.177 1.00 92.62 71 PRO A CA 1
ATOM 576 C C . PRO A 1 71 ? -7.887 6.816 2.645 1.00 92.62 71 PRO A C 1
ATOM 578 O O . PRO A 1 71 ? -7.036 6.946 3.529 1.00 92.62 71 PRO A O 1
ATOM 581 N N . ARG A 1 72 ? -9.194 6.835 2.915 1.00 91.62 72 ARG A N 1
ATOM 582 C CA . ARG A 1 72 ? -9.745 7.173 4.234 1.00 91.62 72 ARG A CA 1
ATOM 583 C C . ARG A 1 72 ? -10.135 5.930 5.018 1.00 91.62 72 ARG A C 1
ATOM 585 O O . ARG A 1 72 ? -9.948 5.888 6.233 1.00 91.62 72 ARG A O 1
ATOM 592 N N . THR A 1 73 ? -10.678 4.921 4.340 1.00 96.06 73 THR A N 1
ATOM 593 C CA . THR A 1 73 ? -11.156 3.694 4.991 1.00 96.06 73 THR A CA 1
ATOM 594 C C . THR A 1 73 ? -10.090 2.598 4.996 1.00 96.06 73 THR A C 1
ATOM 596 O O . THR A 1 73 ? -9.250 2.526 4.101 1.00 96.06 73 THR A O 1
ATOM 599 N N . LYS A 1 74 ? -10.145 1.676 5.972 1.00 95.88 74 LYS A N 1
ATOM 600 C CA . LYS A 1 74 ? -9.261 0.492 6.000 1.00 95.88 74 LYS A CA 1
ATOM 601 C C . LYS A 1 74 ? -9.320 -0.296 4.685 1.00 95.88 74 LYS A C 1
ATOM 603 O O . LYS A 1 74 ? -8.291 -0.733 4.182 1.00 95.88 74 LYS A O 1
ATOM 608 N N . TYR A 1 75 ? -10.517 -0.445 4.117 1.00 96.94 75 TYR A N 1
ATOM 609 C CA . TYR A 1 75 ? -10.721 -1.131 2.843 1.00 96.94 75 TYR A CA 1
ATOM 610 C C . TYR A 1 75 ? -10.008 -0.426 1.683 1.00 96.94 75 TYR A C 1
ATOM 612 O O . TYR A 1 75 ? -9.307 -1.079 0.911 1.00 96.94 75 TYR A O 1
ATOM 620 N N . GLU A 1 76 ? -10.150 0.897 1.572 1.00 95.62 76 GLU A N 1
ATOM 621 C CA . GLU A 1 76 ? -9.472 1.690 0.541 1.00 95.62 76 GLU A CA 1
ATOM 622 C C . GLU A 1 76 ? -7.955 1.616 0.685 1.00 95.62 76 GLU A C 1
ATOM 624 O O . GLU A 1 76 ? -7.266 1.430 -0.315 1.00 95.62 76 GLU A O 1
ATOM 629 N N . ILE A 1 77 ? -7.440 1.713 1.917 1.00 96.50 77 ILE A N 1
ATOM 630 C CA . ILE A 1 77 ? -6.004 1.618 2.203 1.00 96.50 77 ILE A CA 1
ATOM 631 C C . ILE A 1 77 ? -5.465 0.274 1.696 1.00 96.50 77 ILE A C 1
ATOM 633 O O . ILE A 1 77 ? -4.514 0.250 0.917 1.00 96.50 77 ILE A O 1
ATOM 637 N N . LEU A 1 78 ? -6.103 -0.845 2.061 1.00 97.69 78 LEU A N 1
ATOM 638 C CA . LEU A 1 78 ? -5.674 -2.175 1.610 1.00 97.69 78 LEU A CA 1
ATOM 639 C C . LEU A 1 78 ? -5.817 -2.351 0.095 1.00 97.69 78 LEU A C 1
ATOM 641 O O . LEU A 1 78 ? -4.944 -2.936 -0.546 1.00 97.69 78 LEU A O 1
ATOM 645 N N . SER A 1 79 ? -6.902 -1.840 -0.487 1.00 96.44 79 SER A N 1
ATOM 646 C CA . SER A 1 79 ? -7.168 -1.959 -1.923 1.00 96.44 79 SER A CA 1
ATOM 647 C C . SER A 1 79 ? -6.138 -1.186 -2.748 1.00 96.44 79 SER A C 1
ATOM 649 O O . SER A 1 79 ? -5.558 -1.750 -3.682 1.00 96.44 79 SER A O 1
ATOM 651 N N . LYS A 1 80 ? -5.849 0.067 -2.366 1.00 95.00 80 LYS A N 1
ATOM 652 C CA . LYS A 1 80 ? -4.807 0.887 -2.999 1.00 95.00 80 LYS A CA 1
ATOM 653 C C . LYS A 1 80 ? -3.423 0.274 -2.789 1.00 95.00 80 LYS A C 1
ATOM 655 O O . LYS A 1 80 ? -2.694 0.114 -3.765 1.00 95.00 80 LYS A O 1
ATOM 660 N N . ALA A 1 81 ? -3.085 -0.169 -1.575 1.00 95.81 81 ALA A N 1
ATOM 661 C CA . ALA A 1 81 ? -1.817 -0.855 -1.306 1.00 95.81 81 ALA A CA 1
ATOM 662 C C . ALA A 1 81 ? -1.619 -2.068 -2.228 1.00 95.81 81 ALA A C 1
ATOM 664 O O . ALA A 1 81 ? -0.591 -2.199 -2.893 1.00 95.81 81 ALA A O 1
ATOM 665 N N . ALA A 1 82 ? -2.630 -2.934 -2.334 1.00 97.25 82 ALA A N 1
ATOM 666 C CA . ALA A 1 82 ? -2.568 -4.114 -3.189 1.00 97.25 82 ALA A CA 1
ATOM 667 C C . ALA A 1 82 ? -2.412 -3.750 -4.676 1.00 97.25 82 ALA A C 1
ATOM 669 O O . ALA A 1 82 ? -1.705 -4.441 -5.414 1.00 97.25 82 ALA A O 1
ATOM 670 N N . GLN A 1 83 ? -3.057 -2.671 -5.128 1.00 95.25 83 GLN A N 1
ATOM 671 C CA . GLN A 1 83 ? -2.887 -2.157 -6.484 1.00 95.25 83 GLN A CA 1
ATOM 672 C C . GLN A 1 83 ? -1.451 -1.681 -6.730 1.00 95.25 83 GLN A C 1
ATOM 674 O O . GLN A 1 83 ? -0.843 -2.111 -7.713 1.00 95.25 83 GLN A O 1
ATOM 679 N N . HIS A 1 84 ? -0.891 -0.870 -5.831 1.00 94.56 84 HIS A N 1
ATOM 680 C CA . HIS A 1 84 ? 0.476 -0.363 -5.958 1.00 94.56 84 HIS A CA 1
ATOM 681 C C . HIS A 1 84 ? 1.514 -1.485 -5.930 1.00 94.56 84 HIS A C 1
ATOM 683 O O . HIS A 1 84 ? 2.395 -1.519 -6.786 1.00 94.56 84 HIS A O 1
ATOM 689 N N . ILE A 1 85 ? 1.367 -2.479 -5.049 1.00 96.75 85 ILE A N 1
ATOM 690 C CA . ILE A 1 85 ? 2.263 -3.648 -5.006 1.00 96.75 85 ILE A CA 1
ATOM 691 C C . ILE A 1 85 ? 2.277 -4.386 -6.354 1.00 96.75 85 ILE A C 1
ATOM 693 O O . ILE A 1 85 ? 3.343 -4.751 -6.857 1.00 96.75 85 ILE A O 1
ATOM 697 N N . ARG A 1 86 ? 1.110 -4.587 -6.984 1.00 97.38 86 ARG A N 1
ATOM 698 C CA . ARG A 1 86 ? 1.032 -5.224 -8.311 1.00 97.38 86 ARG A CA 1
ATOM 699 C C . ARG A 1 86 ? 1.716 -4.388 -9.393 1.00 97.38 86 ARG A C 1
ATOM 701 O O . ARG A 1 86 ? 2.430 -4.953 -10.220 1.00 97.38 86 ARG A O 1
ATOM 708 N N . GLN A 1 87 ? 1.524 -3.071 -9.378 1.00 95.12 87 GLN A N 1
ATOM 709 C CA . GLN A 1 87 ? 2.164 -2.155 -10.328 1.00 95.12 87 GLN A CA 1
ATOM 710 C C . GLN A 1 87 ? 3.690 -2.156 -10.166 1.00 95.12 87 GLN A C 1
ATOM 712 O O . GLN A 1 87 ? 4.409 -2.360 -11.144 1.00 95.12 87 GLN A O 1
ATOM 717 N N . LEU A 1 88 ? 4.185 -2.035 -8.932 1.00 95.81 88 LEU A N 1
ATOM 718 C CA . LEU A 1 88 ? 5.614 -2.079 -8.616 1.00 95.81 88 LEU A CA 1
ATOM 719 C C . LEU A 1 88 ? 6.249 -3.403 -9.048 1.00 95.81 88 LEU A C 1
ATOM 721 O O . LEU A 1 88 ? 7.317 -3.402 -9.657 1.00 95.81 88 LEU A O 1
ATOM 725 N N . ARG A 1 89 ? 5.569 -4.535 -8.821 1.00 97.44 89 ARG A N 1
ATOM 726 C CA . ARG A 1 89 ? 6.024 -5.845 -9.309 1.00 97.44 89 ARG A CA 1
ATOM 727 C C . ARG A 1 89 ? 6.171 -5.860 -10.831 1.00 97.44 89 ARG A C 1
ATOM 729 O O . ARG A 1 89 ? 7.189 -6.324 -11.338 1.00 97.44 89 ARG A O 1
ATOM 736 N N . GLN A 1 90 ? 5.179 -5.359 -11.566 1.00 97.50 90 GLN A N 1
ATOM 737 C CA . GLN A 1 90 ? 5.239 -5.305 -13.031 1.00 97.50 90 GLN A CA 1
ATOM 738 C C . GLN A 1 90 ? 6.379 -4.409 -13.528 1.00 97.50 90 GLN A C 1
ATOM 740 O O . GLN A 1 90 ? 7.083 -4.778 -14.468 1.00 97.50 90 GLN A O 1
ATOM 745 N N . MET A 1 91 ? 6.588 -3.253 -12.895 1.00 96.56 91 MET A N 1
ATOM 746 C CA . MET A 1 91 ? 7.705 -2.361 -13.217 1.00 96.56 91 MET A CA 1
ATOM 747 C C . MET A 1 91 ? 9.052 -3.031 -12.947 1.00 96.56 91 MET A C 1
ATOM 749 O O . MET A 1 91 ? 9.939 -2.978 -13.795 1.00 96.56 91 MET A O 1
ATOM 753 N N . ASN A 1 92 ? 9.186 -3.717 -11.813 1.00 97.62 92 ASN A N 1
ATOM 754 C CA . ASN A 1 92 ? 10.406 -4.433 -11.462 1.00 97.62 92 ASN A CA 1
ATOM 755 C C . ASN A 1 92 ? 10.743 -5.523 -12.492 1.00 97.62 92 ASN A C 1
ATOM 757 O O . ASN A 1 92 ? 11.874 -5.577 -12.967 1.00 97.62 92 ASN A O 1
ATOM 761 N N . LEU A 1 93 ? 9.752 -6.311 -12.926 1.00 97.62 93 LEU A N 1
ATOM 762 C CA . LEU A 1 93 ? 9.939 -7.317 -13.978 1.00 97.62 93 LEU A CA 1
ATOM 763 C C . LEU A 1 93 ? 10.418 -6.697 -15.298 1.00 97.62 93 LEU A C 1
ATOM 765 O O . LEU A 1 93 ? 11.345 -7.213 -15.921 1.00 97.62 93 LEU A O 1
ATOM 769 N N . LYS A 1 94 ? 9.836 -5.564 -15.714 1.00 96.88 94 LYS A N 1
ATOM 770 C CA . LYS A 1 94 ? 10.275 -4.847 -16.925 1.00 96.88 94 LYS A CA 1
ATOM 771 C C . LYS A 1 94 ? 11.716 -4.354 -16.801 1.00 96.88 94 LYS A C 1
ATOM 773 O O . LYS A 1 94 ? 12.499 -4.520 -17.733 1.00 96.88 94 LYS A O 1
ATOM 778 N N . LEU A 1 95 ? 12.083 -3.789 -15.652 1.00 96.56 95 LEU A N 1
ATOM 779 C CA . LEU A 1 95 ? 13.450 -3.331 -15.392 1.00 96.56 95 LEU A CA 1
ATOM 780 C C . LEU A 1 95 ? 14.447 -4.498 -15.412 1.00 96.56 95 LEU A C 1
ATOM 782 O O . LEU A 1 95 ? 15.516 -4.383 -16.006 1.00 96.56 95 LEU A O 1
ATOM 786 N N . GLN A 1 96 ? 14.089 -5.647 -14.835 1.00 96.19 96 GLN A N 1
ATOM 787 C CA . GLN A 1 96 ? 14.918 -6.855 -14.885 1.00 96.19 96 GLN A CA 1
ATOM 788 C C . GLN A 1 96 ? 15.127 -7.354 -16.322 1.00 96.19 96 GLN A C 1
ATOM 790 O O . GLN A 1 96 ? 16.252 -7.689 -16.694 1.00 96.19 96 GLN A O 1
ATOM 795 N N . GLN A 1 97 ? 14.078 -7.346 -17.149 1.00 94.31 97 GLN A N 1
ATOM 796 C CA . GLN A 1 97 ? 14.178 -7.701 -18.569 1.00 94.31 97 GLN A CA 1
ATOM 797 C C . GLN A 1 97 ? 15.094 -6.737 -19.334 1.00 94.31 97 GLN A C 1
ATOM 799 O O . GLN A 1 97 ? 15.967 -7.181 -20.079 1.00 94.31 97 GLN A O 1
ATOM 804 N N . GLN A 1 98 ? 14.953 -5.427 -19.114 1.00 93.62 98 GLN A N 1
ATOM 805 C CA . GLN A 1 98 ? 15.821 -4.419 -19.731 1.00 93.62 98 GLN A CA 1
ATOM 806 C C . GLN A 1 98 ? 17.286 -4.606 -19.327 1.00 93.62 98 GLN A C 1
ATOM 808 O O . GLN A 1 98 ? 18.169 -4.573 -20.182 1.00 93.62 98 GLN A O 1
ATOM 813 N N . LEU A 1 99 ? 17.552 -4.867 -18.043 1.00 93.75 99 LEU A N 1
ATOM 814 C CA . LEU A 1 99 ? 18.900 -5.157 -17.555 1.00 93.75 99 LEU A CA 1
ATOM 815 C C . LEU A 1 99 ? 19.479 -6.430 -18.178 1.00 93.75 99 LEU A C 1
ATOM 817 O O . LEU A 1 99 ? 20.666 -6.456 -18.499 1.00 93.75 99 LEU A O 1
ATOM 821 N N . HIS A 1 100 ? 18.668 -7.471 -18.370 1.00 91.12 100 HIS A N 1
ATOM 822 C CA . HIS A 1 100 ? 19.100 -8.693 -19.045 1.00 91.12 100 HIS A CA 1
ATOM 823 C C . HIS A 1 100 ? 19.478 -8.427 -20.510 1.00 91.12 100 HIS A C 1
ATOM 825 O O . HIS A 1 100 ? 20.554 -8.835 -20.944 1.00 91.12 100 HIS A O 1
ATOM 831 N N . ILE A 1 101 ? 18.646 -7.686 -21.250 1.00 88.62 101 ILE A N 1
ATOM 832 C CA . ILE A 1 101 ? 18.923 -7.302 -22.645 1.00 88.62 101 ILE A CA 1
ATOM 833 C C . ILE A 1 101 ? 20.203 -6.465 -22.730 1.00 88.62 101 ILE A C 1
ATOM 835 O O . ILE A 1 101 ? 21.073 -6.766 -23.539 1.00 88.62 101 ILE A O 1
ATOM 839 N N . LEU A 1 102 ? 20.364 -5.459 -21.866 1.00 87.12 102 LEU A N 1
ATOM 840 C CA . LEU A 1 102 ? 21.566 -4.619 -21.821 1.00 87.12 102 LEU A CA 1
ATOM 841 C C . LEU A 1 102 ? 22.833 -5.433 -21.529 1.00 87.12 102 LEU A C 1
ATOM 843 O O . LEU A 1 102 ? 23.867 -5.210 -22.157 1.00 87.12 102 LEU A O 1
ATOM 847 N N . LYS A 1 103 ? 22.766 -6.387 -20.594 1.00 83.00 103 LYS A N 1
ATOM 848 C CA . LYS A 1 103 ? 23.892 -7.282 -20.288 1.00 83.00 103 LYS A CA 1
ATOM 849 C C . LYS A 1 103 ? 24.213 -8.217 -21.453 1.00 83.00 103 LYS A C 1
ATOM 851 O O . LYS A 1 103 ? 25.383 -8.387 -21.773 1.00 83.00 103 LYS A O 1
ATOM 856 N N . SER A 1 104 ? 23.195 -8.779 -22.103 1.00 75.31 104 SER A N 1
ATOM 857 C CA . SER A 1 104 ? 23.372 -9.657 -23.264 1.00 75.31 104 SER A CA 1
ATOM 858 C C . SER A 1 104 ? 23.898 -8.897 -24.488 1.00 75.31 104 SER A C 1
ATOM 860 O O . SER A 1 104 ? 24.770 -9.406 -25.181 1.00 75.31 104 SER A O 1
ATOM 862 N N . SER A 1 105 ? 23.463 -7.651 -24.703 1.00 69.62 105 SER A N 1
ATOM 863 C CA . SER A 1 105 ? 23.964 -6.782 -25.776 1.00 69.62 105 SER A CA 1
ATOM 864 C C . SER A 1 105 ? 25.452 -6.465 -25.615 1.00 69.62 105 SER A C 1
ATOM 866 O O . SER A 1 105 ? 26.179 -6.490 -26.600 1.00 69.62 105 SER A O 1
ATOM 868 N N . ARG A 1 106 ? 25.935 -6.230 -24.384 1.00 61.25 106 ARG A N 1
ATOM 869 C CA . ARG A 1 106 ? 27.370 -5.992 -24.134 1.00 61.25 106 ARG A CA 1
ATOM 870 C C . ARG A 1 106 ? 28.248 -7.216 -24.404 1.00 61.25 106 ARG A C 1
ATOM 872 O O . ARG A 1 106 ? 29.411 -7.038 -24.728 1.00 61.25 106 ARG A O 1
ATOM 879 N N . MET A 1 107 ? 27.713 -8.434 -24.292 1.00 56.94 107 MET A N 1
ATOM 880 C CA . MET A 1 107 ? 28.469 -9.653 -24.617 1.00 56.94 107 MET A CA 1
ATOM 881 C C . MET A 1 107 ? 28.478 -9.989 -26.115 1.00 56.94 107 MET A C 1
ATOM 883 O O . MET A 1 107 ? 29.298 -10.796 -26.542 1.00 56.94 107 MET A O 1
ATOM 887 N N . ASN A 1 108 ? 27.614 -9.360 -26.917 1.00 55.34 108 ASN A N 1
ATOM 888 C CA . ASN A 1 108 ? 27.550 -9.598 -28.360 1.00 55.34 108 ASN A CA 1
ATOM 889 C C . ASN A 1 108 ? 28.415 -8.616 -29.175 1.00 55.34 108 ASN A C 1
ATOM 891 O O . ASN A 1 108 ? 28.800 -8.955 -30.290 1.00 55.34 108 ASN A O 1
ATOM 895 N N . ASP A 1 109 ? 28.773 -7.447 -28.626 1.00 49.88 109 ASP A N 1
ATOM 896 C CA . ASP A 1 109 ? 29.640 -6.466 -29.309 1.00 49.88 109 ASP A CA 1
ATOM 897 C C . ASP A 1 109 ? 31.149 -6.749 -29.153 1.00 49.88 109 ASP A C 1
ATOM 899 O O . ASP A 1 109 ? 31.941 -6.308 -29.981 1.00 49.88 109 ASP A O 1
ATOM 903 N N . GLU A 1 110 ? 31.568 -7.546 -28.162 1.00 51.06 110 GLU A N 1
ATOM 904 C CA . GLU A 1 110 ? 32.968 -8.008 -28.026 1.00 51.06 110 GLU A CA 1
ATOM 905 C C . GLU A 1 110 ? 33.198 -9.427 -28.586 1.00 51.06 110 GLU A C 1
ATOM 907 O O . GLU A 1 110 ? 34.302 -9.966 -28.514 1.00 51.06 110 GLU A O 1
ATOM 912 N N . GLY A 1 111 ? 32.167 -10.035 -29.181 1.00 46.62 111 GLY A N 1
ATOM 913 C CA . GLY A 1 111 ? 32.149 -11.444 -29.578 1.00 46.62 111 GLY A CA 1
ATOM 914 C C . GLY A 1 111 ? 31.685 -11.695 -31.010 1.00 46.62 111 GLY A C 1
ATOM 915 O O . GLY A 1 111 ? 31.035 -12.703 -31.267 1.00 46.62 111 GLY A O 1
ATOM 916 N N . CYS A 1 112 ? 32.003 -10.817 -31.968 1.00 42.56 112 CYS A N 1
ATOM 917 C CA . CYS A 1 112 ? 31.809 -11.111 -33.393 1.00 42.56 112 CYS A CA 1
ATOM 918 C C . CYS A 1 112 ? 32.922 -12.036 -33.919 1.00 42.56 112 CYS A C 1
ATOM 920 O O . CYS A 1 112 ? 33.713 -11.646 -34.770 1.00 42.56 112 CYS A O 1
ATOM 922 N N . MET A 1 113 ? 32.996 -13.260 -33.392 1.00 48.47 113 MET A N 1
ATOM 923 C CA . MET A 1 113 ? 33.633 -14.402 -34.048 1.00 48.47 113 MET A CA 1
ATOM 924 C C . MET A 1 113 ? 32.943 -15.691 -33.572 1.00 48.47 113 MET A C 1
ATOM 926 O O . MET A 1 113 ? 33.078 -16.089 -32.422 1.00 48.47 113 MET A O 1
ATOM 930 N N . MET A 1 114 ? 32.301 -16.373 -34.524 1.00 49.91 114 MET A N 1
ATOM 931 C CA . MET A 1 114 ? 32.032 -17.818 -34.556 1.00 49.91 114 MET A CA 1
ATOM 932 C C . MET A 1 114 ? 30.769 -18.394 -33.875 1.00 49.91 114 MET A C 1
ATOM 934 O O . MET A 1 114 ? 30.688 -18.614 -32.674 1.00 49.91 114 MET A O 1
ATOM 938 N N . THR A 1 115 ? 29.907 -18.878 -34.778 1.00 52.53 115 THR A N 1
ATOM 939 C CA . THR A 1 115 ? 29.157 -20.153 -34.772 1.00 52.53 115 THR A CA 1
ATOM 940 C C . THR A 1 115 ? 27.657 -20.133 -34.465 1.00 52.53 115 THR A C 1
ATOM 942 O O . THR A 1 115 ? 27.178 -19.800 -33.389 1.00 52.53 115 THR A O 1
ATOM 945 N N . GLN A 1 116 ? 26.927 -20.567 -35.498 1.00 54.00 116 GLN A N 1
ATOM 946 C CA . GLN A 1 116 ? 25.561 -21.074 -35.489 1.00 54.00 116 GLN A CA 1
ATOM 947 C C . GLN A 1 116 ? 25.381 -22.157 -34.419 1.00 54.00 116 GLN A C 1
ATOM 949 O O . GLN A 1 116 ? 26.124 -23.136 -34.449 1.00 54.00 116 GLN A O 1
ATOM 95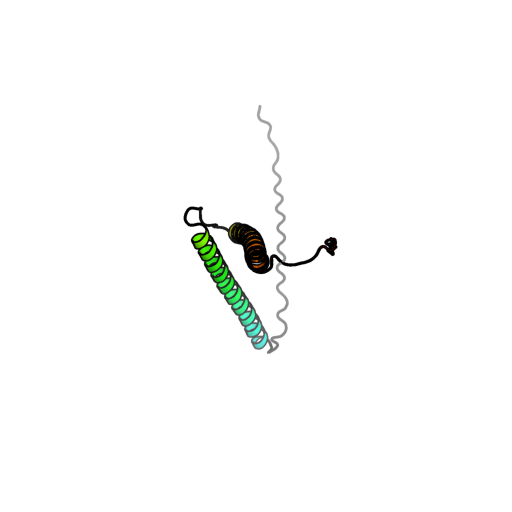4 N N . SER A 1 117 ? 24.338 -22.068 -33.588 1.00 46.44 117 SER A N 1
ATOM 955 C CA . SER A 1 117 ? 23.478 -23.227 -33.296 1.00 46.44 117 SER A CA 1
ATOM 956 C C . SER A 1 117 ? 22.361 -22.947 -32.290 1.00 46.44 117 SER A C 1
ATOM 958 O O . SER A 1 117 ? 22.598 -22.547 -31.158 1.00 46.44 117 SER A O 1
ATOM 960 N N . THR A 1 118 ? 21.159 -23.312 -32.738 1.00 48.66 118 THR A N 1
ATOM 961 C CA . THR A 1 118 ? 20.104 -23.987 -31.967 1.00 48.66 118 THR A CA 1
ATOM 962 C C . THR A 1 118 ? 19.218 -23.150 -31.042 1.00 48.66 118 THR A C 1
ATOM 964 O O . THR A 1 118 ? 19.548 -22.801 -29.913 1.00 48.66 118 THR A O 1
ATOM 967 N N . CYS A 1 119 ? 17.995 -22.937 -31.532 1.00 58.16 119 CYS A N 1
ATOM 968 C CA . CYS A 1 119 ? 16.811 -22.575 -30.769 1.00 58.16 119 CYS A CA 1
ATOM 969 C C . CYS A 1 119 ? 16.514 -23.638 -29.697 1.00 58.16 119 CYS A C 1
ATOM 971 O O . CYS A 1 119 ? 16.368 -24.809 -30.039 1.00 58.16 119 CYS A O 1
ATOM 973 N N . HIS A 1 120 ? 16.314 -23.239 -28.439 1.00 44.56 120 HIS A N 1
ATOM 974 C CA . HIS A 1 120 ? 15.601 -24.074 -27.472 1.00 44.56 120 HIS A CA 1
ATOM 975 C C . HIS A 1 120 ? 14.453 -23.309 -26.813 1.00 44.56 120 HIS A C 1
ATOM 977 O O . HIS A 1 120 ? 14.588 -22.175 -26.361 1.00 44.56 120 HIS A O 1
ATOM 983 N N . ALA A 1 121 ? 13.302 -23.974 -26.863 1.00 50.75 121 ALA A N 1
ATOM 984 C CA . ALA A 1 121 ? 11.985 -23.544 -26.445 1.00 50.75 121 ALA A CA 1
ATOM 985 C C . ALA A 1 121 ?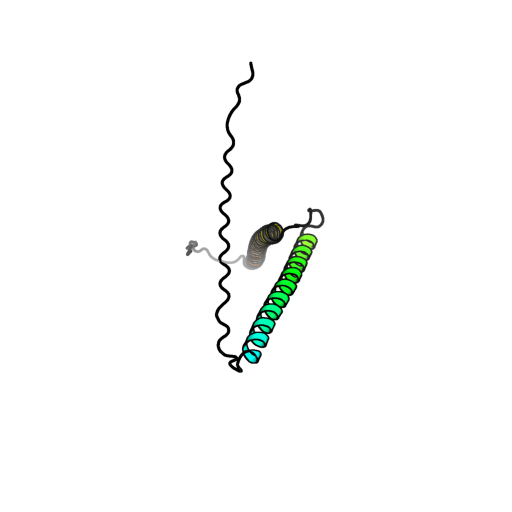 11.899 -23.247 -24.941 1.00 50.75 121 ALA A C 1
ATOM 987 O O . ALA A 1 121 ? 12.454 -23.970 -24.117 1.00 50.75 121 ALA A O 1
ATOM 988 N N . LEU A 1 122 ? 11.131 -22.212 -24.597 1.00 48.84 122 LEU A N 1
ATOM 989 C CA . LEU A 1 122 ? 10.689 -21.950 -23.232 1.00 48.84 122 LEU A CA 1
ATOM 990 C C . LEU A 1 122 ? 9.590 -22.957 -22.870 1.00 48.84 122 LEU A C 1
ATOM 992 O O . LEU A 1 122 ? 8.461 -22.843 -23.346 1.00 48.84 122 LEU A O 1
ATOM 996 N N . ALA A 1 123 ? 9.923 -23.935 -22.030 1.00 50.19 123 ALA A N 1
ATOM 997 C CA . ALA A 1 123 ? 8.928 -24.715 -21.309 1.00 50.19 123 ALA A CA 1
ATOM 998 C C . ALA A 1 123 ? 8.413 -23.869 -20.133 1.00 50.19 123 ALA A C 1
ATOM 1000 O O . ALA A 1 123 ? 9.155 -23.544 -19.208 1.00 50.19 123 ALA A O 1
ATOM 1001 N N . LEU A 1 124 ? 7.147 -23.466 -20.227 1.00 49.97 124 LEU A N 1
ATOM 1002 C CA . LEU A 1 124 ? 6.345 -22.949 -19.124 1.00 49.97 124 LEU A CA 1
ATOM 1003 C C . LEU A 1 124 ? 5.977 -24.122 -18.209 1.00 49.97 124 LEU A C 1
ATOM 1005 O O . LEU A 1 124 ? 5.254 -25.019 -18.638 1.00 49.97 124 LEU A O 1
ATOM 1009 N N . GLU A 1 125 ? 6.422 -24.084 -16.957 1.00 42.62 125 GLU A N 1
ATOM 1010 C CA . GLU A 1 125 ? 5.793 -24.826 -15.863 1.00 42.62 125 GLU A CA 1
ATOM 1011 C C . GLU A 1 125 ? 5.228 -23.823 -14.848 1.00 42.62 125 GLU A C 1
ATOM 1013 O O . GLU A 1 125 ? 5.773 -22.730 -14.673 1.00 42.62 125 GLU A O 1
ATOM 1018 N N . TRP A 1 126 ? 4.060 -24.181 -14.314 1.00 55.06 126 TRP A N 1
ATOM 1019 C CA . TRP A 1 126 ? 3.054 -23.335 -13.665 1.00 55.06 126 TRP A CA 1
ATOM 1020 C C . TRP A 1 126 ? 3.470 -22.759 -12.309 1.00 55.06 126 TRP A C 1
ATOM 1022 O O . TRP A 1 126 ? 4.089 -23.500 -11.515 1.00 55.06 126 TRP A O 1
#

Radius of gyration: 35.34 Å; chains: 1; bounding box: 104×39×84 Å